Protein AF-A0A7C1P3X6-F1 (afdb_monomer)

Foldseek 3Di:
DDDPDQVPPPPDPDDPPDCAGPVRDGDPPRDDDDPPPPPPPPDPPPQQAPVRDDPVRLVVLLQVLAAAALVVQLPHNNNPVQAPPADPVRHRPSSVVSVVSHHDHDPPDQDPVSVVVVVVVVVVVVVVVVVVVVVVVVVVVVVVD

Structure (mmCIF, N/CA/C/O backbone):
data_AF-A0A7C1P3X6-F1
#
_entry.id   AF-A0A7C1P3X6-F1
#
loop_
_atom_site.group_PDB
_atom_site.id
_atom_site.type_symbol
_atom_site.label_atom_id
_atom_site.label_alt_id
_atom_site.label_comp_id
_atom_site.label_asym_id
_atom_site.label_entity_id
_atom_site.label_seq_id
_atom_site.pdbx_PDB_ins_code
_atom_site.Cartn_x
_atom_site.Cartn_y
_atom_site.Cartn_z
_atom_site.occupancy
_atom_site.B_iso_or_equiv
_atom_site.auth_seq_id
_atom_site.auth_comp_id
_atom_site.auth_asym_id
_atom_site.auth_atom_id
_atom_site.pdbx_PDB_model_num
ATOM 1 N N . MET A 1 1 ? -29.073 0.750 -42.130 1.00 37.19 1 MET A N 1
ATOM 2 C CA . MET A 1 1 ? -30.250 1.396 -41.506 1.00 37.19 1 MET A CA 1
ATOM 3 C C . MET A 1 1 ? -30.141 2.896 -41.746 1.00 37.19 1 MET A C 1
ATOM 5 O O . MET A 1 1 ? -29.052 3.412 -41.521 1.00 37.19 1 MET A O 1
ATOM 9 N N . PRO A 1 2 ? -31.173 3.582 -42.266 1.00 42.91 2 PRO A N 1
ATOM 10 C CA . PRO A 1 2 ? -31.075 5.006 -42.573 1.00 42.91 2 PRO A CA 1
ATOM 11 C C . PRO A 1 2 ? -31.061 5.834 -41.280 1.00 42.91 2 PRO A C 1
ATOM 13 O O . PRO A 1 2 ? -31.906 5.649 -40.406 1.00 42.91 2 PRO A O 1
ATOM 16 N N . THR A 1 3 ? -30.098 6.745 -41.155 1.00 45.31 3 THR A N 1
ATOM 17 C CA . THR A 1 3 ? -30.029 7.746 -40.086 1.00 45.31 3 THR A CA 1
ATOM 18 C C . THR A 1 3 ? -31.008 8.874 -40.401 1.00 45.31 3 THR A C 1
ATOM 20 O O . THR A 1 3 ? -30.718 9.778 -41.182 1.00 45.31 3 THR A O 1
ATOM 23 N N . PHE A 1 4 ? -32.203 8.814 -39.812 1.00 47.22 4 PHE A N 1
ATOM 24 C CA . PHE A 1 4 ? -33.175 9.903 -39.903 1.00 47.22 4 PHE A CA 1
ATOM 25 C C . PHE A 1 4 ? -32.651 11.121 -39.134 1.00 47.22 4 PHE A C 1
ATOM 27 O O . PHE A 1 4 ? -32.596 11.134 -37.906 1.00 47.22 4 PHE A O 1
ATOM 34 N N . ASN A 1 5 ? -32.232 12.144 -39.875 1.00 52.03 5 ASN A N 1
ATOM 35 C CA . ASN A 1 5 ? -31.733 13.392 -39.323 1.00 52.03 5 ASN A CA 1
ATOM 36 C C . ASN A 1 5 ? -32.935 14.293 -39.001 1.00 52.03 5 ASN A C 1
ATOM 38 O O . ASN A 1 5 ? -33.538 14.872 -39.906 1.00 52.03 5 ASN A O 1
ATOM 42 N N . CYS A 1 6 ? -33.320 14.378 -37.724 1.00 53.50 6 CYS A N 1
ATOM 43 C CA . CYS A 1 6 ? -34.549 15.074 -37.328 1.00 53.50 6 CYS A CA 1
ATOM 44 C C . CYS A 1 6 ? -34.591 16.555 -37.761 1.00 53.50 6 CYS A C 1
ATOM 46 O O . CYS A 1 6 ? -35.659 17.115 -38.002 1.00 53.50 6 CYS A O 1
ATOM 48 N N . ASN A 1 7 ? -33.434 17.193 -37.938 1.00 53.62 7 ASN A N 1
ATOM 49 C CA . ASN A 1 7 ? -33.363 18.617 -38.257 1.00 53.62 7 ASN A CA 1
ATOM 50 C C . ASN A 1 7 ? -33.993 19.016 -39.607 1.00 53.62 7 ASN A C 1
ATOM 52 O O . ASN A 1 7 ? -34.265 20.197 -39.806 1.00 53.62 7 ASN A O 1
ATOM 56 N N . GLN A 1 8 ? -34.252 18.085 -40.534 1.00 53.69 8 GLN A N 1
ATOM 57 C CA . GLN A 1 8 ? -34.827 18.431 -41.846 1.00 53.69 8 GLN A CA 1
ATOM 58 C C . GLN A 1 8 ? -36.365 18.441 -41.888 1.00 53.69 8 GLN A C 1
ATOM 60 O O . GLN A 1 8 ? -36.936 19.098 -42.758 1.00 53.69 8 GLN A O 1
ATOM 65 N N . SER A 1 9 ? -37.056 17.787 -40.949 1.00 50.06 9 SER A N 1
ATOM 66 C CA . SER A 1 9 ? -38.524 17.628 -40.979 1.00 50.06 9 SER A CA 1
ATOM 67 C C . SER A 1 9 ? -39.309 18.690 -40.193 1.00 50.06 9 SER A C 1
ATOM 69 O O . SER A 1 9 ? -40.536 18.655 -40.165 1.00 50.06 9 SER A O 1
ATOM 71 N N . CYS A 1 10 ? -38.637 19.659 -39.569 1.00 53.34 10 CYS A N 1
ATOM 72 C CA . CYS A 1 10 ? -39.227 20.501 -38.521 1.00 53.34 10 CYS A CA 1
ATOM 73 C C . CYS A 1 10 ? -39.509 21.942 -38.952 1.00 53.34 10 CYS A C 1
ATOM 75 O O . CYS A 1 10 ? -39.132 22.889 -38.268 1.00 53.34 10 CYS A O 1
ATOM 77 N N . ARG A 1 11 ? -40.193 22.127 -40.087 1.00 48.94 11 ARG A N 1
ATOM 78 C CA . ARG A 1 11 ? -40.562 23.467 -40.590 1.00 48.94 11 ARG A CA 1
ATOM 79 C C . ARG A 1 11 ? -41.884 24.034 -40.044 1.00 48.94 11 ARG A C 1
ATOM 81 O O . ARG A 1 11 ? -42.219 25.160 -40.385 1.00 48.94 11 ARG A O 1
ATOM 88 N N . SER A 1 12 ? -42.620 23.318 -39.189 1.00 51.28 12 SER A N 1
ATOM 89 C CA . SER A 1 12 ? -43.954 23.740 -38.703 1.00 51.28 12 SER A CA 1
ATOM 90 C C . SER A 1 12 ? -44.102 23.830 -37.174 1.00 51.28 12 SER A C 1
ATOM 92 O O . SER A 1 12 ? -45.214 23.846 -36.653 1.00 51.28 12 SER A O 1
ATOM 94 N N . GLY A 1 13 ? -42.997 23.931 -36.428 1.00 47.16 13 GLY A N 1
ATOM 95 C CA . GLY A 1 13 ? -43.030 24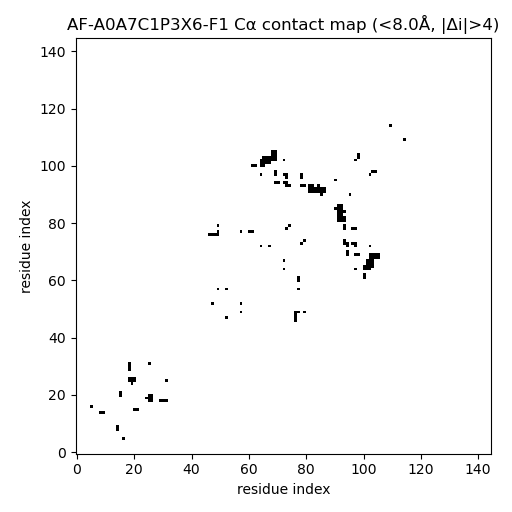.332 -35.013 1.00 47.16 13 GLY A CA 1
ATOM 96 C C . GLY A 1 13 ? -43.479 23.269 -34.004 1.00 47.16 13 GLY A C 1
ATOM 97 O O . GLY A 1 13 ? -43.568 23.579 -32.820 1.00 47.16 13 GLY A O 1
ATOM 98 N N . ARG A 1 14 ? -43.727 22.018 -34.417 1.00 50.09 14 ARG A N 1
ATOM 99 C CA . ARG A 1 14 ? -43.905 20.876 -33.498 1.00 50.09 14 ARG A CA 1
ATOM 100 C C . ARG A 1 14 ? -43.248 19.626 -34.064 1.00 50.09 14 ARG A C 1
ATOM 102 O O . ARG A 1 14 ? -43.861 18.867 -34.806 1.00 50.09 14 ARG A O 1
ATOM 109 N N . CYS A 1 15 ? -41.987 19.429 -33.709 1.00 50.06 15 CYS A N 1
ATOM 110 C CA . CYS A 1 15 ? -41.268 18.196 -33.980 1.00 50.06 15 CYS A CA 1
ATOM 111 C C . CYS A 1 15 ? -40.923 17.523 -32.666 1.00 50.06 15 CYS A C 1
ATOM 113 O O . CYS A 1 15 ? -40.088 18.007 -31.910 1.00 50.06 15 CYS A O 1
ATOM 115 N N . SER A 1 16 ? -41.537 16.377 -32.421 1.00 57.03 16 SER A N 1
ATOM 116 C CA . SER A 1 16 ? -41.162 15.511 -31.316 1.00 57.03 16 SER A CA 1
ATOM 117 C C . SER A 1 16 ? -40.111 14.517 -31.804 1.00 57.03 16 SER A C 1
ATOM 119 O O . SER A 1 16 ? -40.449 13.416 -32.247 1.00 57.03 16 SER A O 1
ATOM 121 N N . CYS A 1 17 ? -38.850 14.924 -31.800 1.00 55.59 17 CYS A N 1
ATOM 122 C CA . CYS A 1 17 ? -37.739 14.013 -32.035 1.00 55.59 17 CYS A CA 1
ATOM 123 C C . CYS A 1 17 ? -36.841 13.951 -30.820 1.00 55.59 17 CYS A C 1
ATOM 125 O O . CYS A 1 17 ? -35.773 14.542 -30.732 1.00 55.59 17 CYS A O 1
ATOM 127 N N . GLY A 1 18 ? -37.330 13.181 -29.869 1.00 58.41 18 GLY A N 1
ATOM 128 C CA . GLY A 1 18 ? -36.562 12.665 -28.764 1.00 58.41 18 GLY A CA 1
ATOM 129 C C . GLY A 1 18 ? -37.014 11.236 -28.515 1.00 58.41 18 GLY A C 1
ATOM 130 O O . GLY A 1 18 ? -38.086 10.819 -28.962 1.00 58.41 18 GLY A O 1
ATOM 131 N N . ALA A 1 19 ? -36.201 10.488 -27.777 1.00 65.12 19 ALA A N 1
ATOM 132 C CA . ALA A 1 19 ? -36.628 9.211 -27.210 1.00 65.12 19 ALA A CA 1
ATOM 133 C C . ALA A 1 19 ? -37.779 9.384 -26.194 1.00 65.12 19 ALA A C 1
ATOM 135 O O . ALA A 1 19 ? -38.441 8.410 -25.853 1.00 65.12 19 ALA A O 1
ATOM 136 N N . VAL A 1 20 ? -38.021 10.618 -25.737 1.00 65.19 20 VAL A N 1
ATOM 137 C CA . VAL A 1 20 ? -39.003 11.003 -24.721 1.00 65.19 20 VAL A CA 1
ATOM 138 C C . VAL A 1 20 ? -39.958 12.041 -25.315 1.00 65.19 20 VAL A C 1
ATOM 140 O O . VAL A 1 20 ? -39.521 12.916 -26.067 1.00 65.19 20 VAL A O 1
ATOM 143 N N . ASP A 1 21 ? -41.251 11.920 -25.027 1.00 70.06 21 ASP A N 1
ATOM 144 C CA . ASP A 1 21 ? -42.267 12.897 -25.423 1.00 70.06 21 ASP A CA 1
ATOM 145 C C . ASP A 1 21 ? -42.357 14.102 -24.460 1.00 70.06 21 ASP A C 1
ATOM 147 O O . ASP A 1 21 ? -41.731 14.131 -23.401 1.00 70.06 21 ASP A O 1
ATOM 151 N N . ASP A 1 22 ? -43.171 15.102 -24.814 1.00 63.25 22 ASP A N 1
ATOM 152 C CA . ASP A 1 22 ? -43.363 16.326 -24.013 1.00 63.25 22 ASP A CA 1
ATOM 153 C C . ASP A 1 22 ? -44.004 16.060 -22.633 1.00 63.25 22 ASP A C 1
ATOM 155 O O . ASP A 1 22 ? -44.087 16.961 -21.798 1.00 63.25 22 ASP A O 1
ATOM 159 N N . ARG A 1 23 ? -44.481 14.831 -22.384 1.00 65.00 23 ARG A N 1
ATOM 160 C CA . ARG A 1 23 ? -45.049 14.376 -21.106 1.00 65.00 23 ARG A CA 1
ATOM 161 C C . ARG A 1 23 ? -44.042 13.576 -20.274 1.00 65.00 23 ARG A C 1
ATOM 163 O O . ARG A 1 23 ? -44.398 13.107 -19.196 1.00 65.00 23 ARG A O 1
ATOM 170 N N . GLY A 1 24 ? -42.802 13.430 -20.746 1.00 61.75 24 GLY A N 1
ATOM 171 C CA . GLY A 1 24 ? -41.747 12.696 -20.051 1.00 61.75 24 GLY A CA 1
ATOM 172 C C . GLY A 1 24 ? -41.807 11.177 -20.240 1.00 61.75 24 GLY A C 1
ATOM 173 O O . GLY A 1 24 ? -41.113 10.456 -19.524 1.00 61.75 24 GLY A O 1
ATOM 174 N N . VAL A 1 25 ? -42.611 10.673 -21.181 1.00 69.19 25 VAL A N 1
ATOM 175 C CA . VAL A 1 25 ? -42.778 9.239 -21.440 1.00 69.19 25 VAL A CA 1
ATOM 176 C C . VAL A 1 25 ? -41.880 8.797 -22.593 1.00 69.19 25 VAL A C 1
ATOM 178 O O . VAL A 1 25 ? -41.802 9.437 -23.644 1.00 69.19 25 VAL A O 1
ATOM 181 N N . VAL A 1 26 ? -41.189 7.676 -22.391 1.00 70.75 26 VAL A N 1
ATOM 182 C CA . VAL A 1 26 ? -40.349 7.044 -23.413 1.00 70.75 26 VAL A CA 1
ATOM 183 C C . VAL A 1 26 ? -41.232 6.489 -24.517 1.00 70.75 26 VAL A C 1
ATOM 185 O O . VAL A 1 26 ? -42.178 5.750 -24.252 1.00 70.75 26 VAL A O 1
ATOM 188 N N . ARG A 1 27 ? -40.919 6.835 -25.761 1.00 67.12 27 ARG A N 1
ATOM 189 C CA . ARG A 1 27 ? -41.690 6.369 -26.913 1.00 67.12 27 ARG A CA 1
ATOM 190 C C . ARG A 1 27 ? -41.445 4.895 -27.185 1.00 67.12 27 ARG A C 1
ATOM 192 O O . ARG A 1 27 ? -40.324 4.409 -27.052 1.00 67.12 27 ARG A O 1
ATOM 199 N N . ASP A 1 28 ? -42.498 4.213 -27.616 1.00 59.03 28 ASP A N 1
ATOM 200 C CA . ASP A 1 28 ? -42.460 2.781 -27.883 1.00 59.03 28 ASP A CA 1
ATOM 201 C C . ASP A 1 28 ? -41.404 2.456 -28.957 1.00 59.03 28 ASP A C 1
ATOM 203 O O . ASP A 1 28 ? -41.374 3.066 -30.029 1.00 59.03 28 ASP A O 1
ATOM 207 N N . GLY A 1 29 ? -40.478 1.550 -28.633 1.00 64.06 29 GLY A N 1
ATOM 208 C CA . GLY A 1 29 ? -39.322 1.210 -29.475 1.00 64.06 29 GLY A CA 1
ATOM 209 C C . GLY A 1 29 ? -38.098 2.138 -29.368 1.00 64.06 29 GLY A C 1
ATOM 210 O O . GLY A 1 29 ? -37.094 1.880 -30.035 1.00 64.06 29 GLY A O 1
ATOM 211 N N . ALA A 1 30 ? -38.125 3.187 -28.536 1.00 64.06 30 ALA A N 1
ATOM 212 C CA . ALA A 1 30 ? -36.963 4.043 -28.286 1.00 64.06 30 ALA A CA 1
ATOM 213 C C . ALA A 1 30 ? -36.103 3.513 -27.122 1.00 64.06 30 ALA A C 1
ATOM 215 O O . ALA A 1 30 ? -36.602 3.204 -26.043 1.00 64.06 30 ALA A O 1
ATOM 216 N N . ALA A 1 31 ? -34.784 3.446 -27.321 1.00 59.12 31 ALA A N 1
ATOM 217 C CA . ALA A 1 31 ? -33.839 3.040 -26.282 1.00 59.12 31 ALA A CA 1
ATOM 218 C C . ALA A 1 31 ? -33.239 4.268 -25.581 1.00 59.12 31 ALA A C 1
ATOM 220 O O . ALA A 1 31 ? -32.531 5.062 -26.203 1.00 59.12 31 ALA A O 1
ATOM 221 N N . LEU A 1 32 ? -33.475 4.401 -24.274 1.00 61.91 32 LEU A N 1
ATOM 222 C CA . LEU A 1 32 ? -32.762 5.354 -23.422 1.00 61.91 32 LEU A CA 1
ATOM 223 C C . LEU A 1 32 ? -31.539 4.693 -22.804 1.00 61.91 32 LEU A C 1
ATOM 225 O O . LEU A 1 32 ? -31.637 3.698 -22.090 1.00 61.91 32 LEU A O 1
ATOM 229 N N . ARG A 1 33 ? -30.373 5.290 -23.041 1.00 59.41 33 ARG A N 1
ATOM 230 C CA . ARG A 1 33 ? -29.156 4.975 -22.295 1.00 59.41 33 ARG A CA 1
ATOM 231 C C . ARG A 1 33 ? -29.050 5.944 -21.128 1.00 59.41 33 ARG A C 1
ATOM 233 O O . ARG A 1 33 ? -28.476 7.020 -21.265 1.00 59.41 33 ARG A O 1
ATOM 240 N N . VAL A 1 34 ? -29.624 5.568 -19.990 1.00 61.91 34 VAL A N 1
ATOM 241 C CA . VAL A 1 34 ? -29.370 6.266 -18.728 1.00 61.91 34 VAL A CA 1
ATOM 242 C C . VAL A 1 34 ? -28.039 5.743 -18.203 1.00 61.91 34 VAL A C 1
ATOM 244 O O . VAL A 1 34 ? -27.940 4.593 -17.780 1.00 61.91 34 VAL A O 1
ATOM 247 N N . GLY A 1 35 ? -26.996 6.567 -18.286 1.00 51.28 35 GLY A N 1
ATOM 248 C CA . GLY A 1 35 ? -25.736 6.288 -17.611 1.00 51.28 35 GLY A CA 1
ATOM 249 C C . GLY A 1 35 ? -25.974 6.354 -16.110 1.00 51.28 35 GLY A C 1
ATOM 250 O O . GLY A 1 35 ? -25.930 7.435 -15.531 1.00 51.28 35 GLY A O 1
ATOM 251 N N . VAL A 1 36 ? -26.268 5.213 -15.489 1.00 55.69 36 VAL A N 1
ATOM 252 C CA . VAL A 1 36 ? -26.238 5.086 -14.033 1.00 55.69 36 VAL A CA 1
ATOM 253 C C . VAL A 1 36 ? -24.778 5.257 -13.635 1.00 55.69 36 VAL A C 1
ATOM 255 O O . VAL A 1 36 ? -23.981 4.324 -13.713 1.00 55.69 36 VAL A O 1
ATOM 258 N N . MET A 1 37 ? -24.397 6.482 -13.274 1.00 50.72 37 MET A N 1
ATOM 259 C CA . MET A 1 37 ? -23.209 6.678 -12.461 1.00 50.72 37 MET A CA 1
ATOM 260 C C . MET A 1 37 ? -23.537 6.040 -11.118 1.00 50.72 37 MET A C 1
ATOM 262 O O . MET A 1 37 ? -24.181 6.653 -10.268 1.00 50.72 37 MET A O 1
ATOM 266 N N . PHE A 1 38 ? -23.145 4.779 -10.950 1.00 50.75 38 PHE A N 1
ATOM 267 C CA . PHE A 1 38 ? -22.947 4.228 -9.624 1.00 50.75 38 PHE A CA 1
ATOM 268 C C . PHE A 1 38 ? -21.834 5.069 -9.001 1.00 50.75 38 PHE A C 1
ATOM 270 O O . PHE A 1 38 ? -20.650 4.826 -9.213 1.00 50.75 38 PHE A O 1
ATOM 277 N N . MET A 1 39 ? -22.221 6.141 -8.312 1.00 50.41 39 MET A N 1
ATOM 278 C CA . MET A 1 39 ? -21.386 6.726 -7.281 1.00 50.41 39 MET A CA 1
ATOM 279 C C . MET A 1 39 ? -21.197 5.604 -6.274 1.00 50.41 39 MET A C 1
ATOM 281 O O . MET A 1 39 ? -22.110 5.325 -5.499 1.00 50.41 39 MET A O 1
ATOM 285 N N . ASP A 1 40 ? -20.052 4.926 -6.348 1.00 42.34 40 ASP A N 1
ATOM 286 C CA . ASP A 1 40 ? -19.541 4.076 -5.283 1.00 42.34 40 ASP A CA 1
ATOM 287 C C . ASP A 1 40 ? -19.553 4.932 -4.015 1.00 42.34 40 ASP A C 1
ATOM 289 O O . ASP A 1 40 ? -18.620 5.675 -3.715 1.00 42.34 40 ASP A O 1
ATOM 293 N N . HIS A 1 41 ? -20.650 4.872 -3.262 1.00 42.41 41 HIS A N 1
ATOM 294 C CA . HIS A 1 41 ? -20.681 5.250 -1.861 1.00 42.41 41 HIS A CA 1
ATOM 295 C C . HIS A 1 41 ? -19.908 4.156 -1.121 1.00 42.41 41 HIS A C 1
ATOM 297 O O . HIS A 1 41 ? -20.455 3.414 -0.308 1.00 42.41 41 HIS A O 1
ATOM 303 N N . ALA A 1 42 ? -18.622 4.014 -1.452 1.00 45.91 42 ALA A N 1
ATOM 304 C CA . ALA A 1 42 ? -17.666 3.357 -0.598 1.00 45.91 42 ALA A CA 1
ATOM 305 C C . ALA A 1 42 ? -17.696 4.171 0.687 1.00 45.91 42 ALA A C 1
ATOM 307 O O . ALA A 1 42 ? -17.188 5.288 0.719 1.00 45.91 42 ALA A O 1
ATOM 308 N N . ASN A 1 43 ? -18.420 3.638 1.673 1.00 44.09 43 ASN A N 1
ATOM 309 C CA . ASN A 1 43 ? -18.526 4.111 3.040 1.00 44.09 43 ASN A CA 1
ATOM 310 C C . ASN A 1 43 ? -17.408 5.105 3.370 1.00 44.09 43 ASN A C 1
ATOM 312 O O . ASN A 1 43 ? -16.293 4.698 3.702 1.00 44.09 43 ASN A O 1
ATOM 316 N N . HIS A 1 44 ? -17.716 6.403 3.348 1.00 48.47 44 HIS A N 1
ATOM 317 C CA . HIS A 1 44 ? -16.990 7.368 4.162 1.00 48.47 44 HIS A CA 1
ATOM 318 C C . HIS A 1 44 ? -17.350 7.075 5.626 1.00 48.47 44 HIS A C 1
ATOM 320 O O . HIS A 1 44 ? -17.930 7.900 6.321 1.00 48.47 44 HIS A O 1
ATOM 326 N N . ALA A 1 45 ? -17.053 5.855 6.088 1.00 55.59 45 ALA A N 1
ATOM 327 C CA . ALA A 1 45 ? -16.809 5.610 7.487 1.00 55.59 45 ALA A CA 1
ATOM 328 C C . ALA A 1 45 ? -15.651 6.547 7.805 1.00 55.59 45 ALA A C 1
ATOM 330 O O . ALA A 1 45 ? -14.534 6.356 7.317 1.00 55.59 45 ALA A O 1
ATOM 331 N N . GLU A 1 46 ? -15.987 7.641 8.477 1.00 59.41 46 GLU A N 1
ATOM 332 C CA . GLU A 1 46 ? -15.061 8.660 8.925 1.00 59.41 46 GLU A CA 1
ATOM 333 C C . GLU A 1 46 ? -13.843 7.938 9.501 1.00 59.41 46 GLU A C 1
ATOM 335 O O . GLU A 1 46 ? -13.958 7.158 10.450 1.00 59.41 46 GLU A O 1
ATOM 340 N N . ARG A 1 47 ? -12.698 8.060 8.816 1.00 68.31 47 ARG A N 1
ATOM 341 C CA . ARG A 1 47 ? -11.486 7.330 9.183 1.00 68.31 47 ARG A CA 1
ATOM 342 C C . ARG A 1 47 ? -11.082 7.806 10.566 1.00 68.31 47 ARG A C 1
ATOM 344 O O . ARG A 1 47 ? -10.484 8.869 10.707 1.00 68.31 47 ARG A O 1
ATOM 351 N N . LYS A 1 48 ? -11.432 7.018 11.579 1.00 78.00 48 LYS A N 1
ATOM 352 C CA . LYS A 1 48 ? -11.093 7.309 12.964 1.00 78.00 48 LYS A CA 1
ATOM 353 C C . LYS A 1 48 ? -9.563 7.354 13.063 1.00 78.00 48 LYS A C 1
ATOM 355 O O . LYS A 1 48 ? -8.918 6.376 12.684 1.00 78.00 48 LYS A O 1
ATOM 360 N N . PRO A 1 49 ? -8.961 8.472 13.497 1.00 80.12 49 PRO A N 1
ATOM 361 C CA . PRO A 1 49 ? -7.513 8.559 13.614 1.00 80.12 49 PRO A CA 1
ATOM 362 C C . PRO A 1 49 ? -7.029 7.627 14.729 1.00 80.12 49 PRO A C 1
ATOM 364 O O . PRO A 1 49 ? -7.735 7.416 15.717 1.00 80.12 49 PRO A O 1
ATOM 367 N N . LEU A 1 50 ? -5.808 7.100 14.596 1.00 82.25 50 LEU A N 1
ATOM 368 C CA . LEU A 1 50 ? -5.228 6.151 15.557 1.00 82.25 50 LEU A CA 1
ATOM 369 C C . LEU A 1 50 ? -5.268 6.672 17.004 1.00 82.25 50 LEU A C 1
ATOM 371 O O . LEU A 1 50 ? -5.590 5.920 17.914 1.00 82.25 50 LEU A O 1
ATOM 375 N N . ALA A 1 51 ? -5.024 7.970 17.206 1.00 82.19 51 ALA A N 1
ATOM 376 C CA . ALA A 1 51 ? -5.049 8.613 18.523 1.00 82.19 51 ALA A CA 1
ATOM 377 C C . ALA A 1 51 ? -6.431 8.607 19.207 1.00 82.19 51 ALA A C 1
ATOM 379 O O . ALA 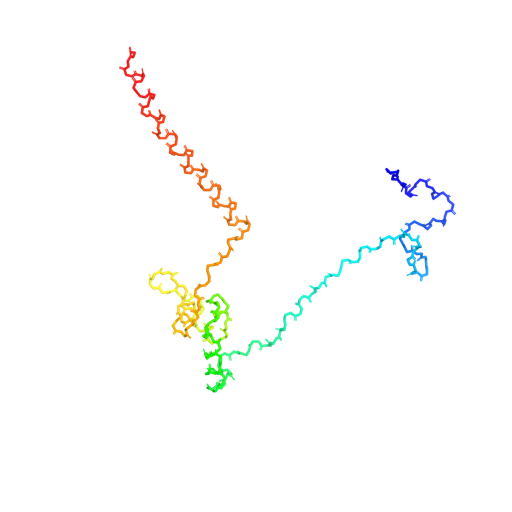A 1 5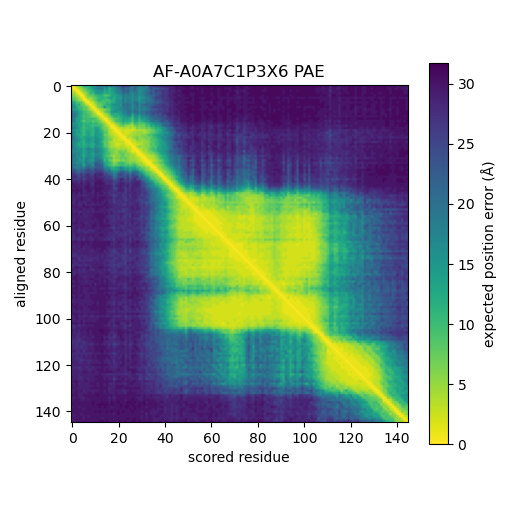1 ? -6.520 8.841 20.408 1.00 82.19 51 ALA A O 1
ATOM 380 N N . MET A 1 52 ? -7.507 8.370 18.454 1.00 84.44 52 MET A N 1
ATOM 381 C CA . MET A 1 52 ? -8.869 8.279 18.982 1.00 84.44 52 MET A CA 1
ATOM 382 C C . MET A 1 52 ? -9.340 6.833 19.166 1.00 84.44 52 MET A C 1
ATOM 384 O O . MET A 1 52 ? -10.433 6.623 19.696 1.00 84.44 52 MET A O 1
ATOM 388 N N . MET A 1 53 ? -8.569 5.840 18.709 1.00 85.81 53 MET A N 1
ATOM 389 C CA . MET A 1 53 ? -8.919 4.429 18.862 1.00 85.81 53 MET A CA 1
ATOM 390 C C . MET A 1 53 ? -8.574 3.910 20.254 1.00 85.81 53 MET A C 1
ATOM 392 O O . MET A 1 53 ? -7.572 4.303 20.848 1.00 85.81 53 MET A O 1
ATOM 396 N N . THR A 1 54 ? -9.388 2.990 20.762 1.00 90.81 54 THR A N 1
ATOM 397 C CA . THR A 1 54 ? -9.063 2.251 21.985 1.00 90.81 54 THR A CA 1
ATOM 398 C C . THR A 1 54 ? -8.105 1.098 21.682 1.00 90.81 54 THR A C 1
ATOM 400 O O . THR A 1 54 ? -8.046 0.587 20.561 1.00 90.81 54 THR A O 1
ATOM 403 N N . ASP A 1 55 ? -7.397 0.610 22.700 1.00 89.62 55 ASP A N 1
ATOM 404 C CA . ASP A 1 55 ? -6.486 -0.533 22.548 1.00 89.62 55 ASP A CA 1
ATOM 405 C C . ASP A 1 55 ? -7.188 -1.793 22.013 1.00 89.62 55 ASP A C 1
ATOM 407 O O . ASP A 1 55 ? -6.598 -2.576 21.263 1.00 89.62 55 ASP A O 1
ATOM 411 N N . SER A 1 56 ? -8.464 -1.991 22.362 1.00 90.38 56 SER A N 1
ATOM 412 C CA . SER A 1 56 ? -9.266 -3.113 21.867 1.00 90.38 56 SER A CA 1
ATOM 413 C C . SER A 1 56 ? -9.593 -2.983 20.379 1.00 90.38 56 SER A C 1
ATOM 415 O O . SER A 1 56 ? -9.508 -3.972 19.647 1.00 90.38 56 SER A O 1
ATOM 417 N N . GLU A 1 57 ? -9.915 -1.777 19.909 1.00 87.88 57 GLU A N 1
ATOM 418 C CA . GLU A 1 57 ? -10.138 -1.493 18.488 1.00 87.88 57 GLU A CA 1
ATOM 419 C C . GLU A 1 57 ? -8.849 -1.710 17.686 1.00 87.88 57 GLU A C 1
ATOM 421 O O . GLU A 1 57 ? -8.865 -2.407 16.670 1.00 87.88 57 GLU A O 1
ATOM 426 N N . ILE A 1 58 ? -7.716 -1.201 18.184 1.00 89.12 58 ILE A N 1
ATOM 427 C CA . ILE A 1 58 ? -6.397 -1.379 17.557 1.00 89.12 58 ILE A CA 1
ATOM 428 C C . ILE A 1 58 ? -6.066 -2.865 17.416 1.00 89.12 58 ILE A C 1
ATOM 430 O O . ILE A 1 58 ? -5.632 -3.307 16.349 1.00 89.12 58 ILE A O 1
ATOM 434 N N . ARG A 1 59 ? -6.288 -3.648 18.476 1.00 90.12 59 ARG A N 1
ATOM 435 C CA . ARG A 1 59 ? -6.021 -5.089 18.465 1.00 90.12 59 ARG A CA 1
ATOM 436 C C . ARG A 1 59 ? -6.912 -5.820 17.467 1.00 90.12 59 ARG A C 1
ATOM 438 O O . ARG A 1 59 ? -6.403 -6.599 16.672 1.00 90.12 59 ARG A O 1
ATOM 445 N N . THR A 1 60 ? -8.201 -5.490 17.440 1.00 90.44 60 THR A N 1
ATOM 446 C CA . THR A 1 60 ? -9.165 -6.077 16.497 1.00 90.44 60 THR A CA 1
ATOM 447 C C . THR A 1 60 ? -8.783 -5.778 15.046 1.00 90.44 60 THR A C 1
ATOM 449 O O . THR A 1 60 ? -8.823 -6.666 14.191 1.00 90.44 60 THR A O 1
ATOM 452 N N . MET A 1 61 ? -8.363 -4.544 14.748 1.00 88.44 61 MET A N 1
ATOM 453 C CA . MET A 1 61 ? -7.898 -4.202 13.403 1.00 88.44 61 MET A CA 1
ATOM 454 C C . MET A 1 61 ? -6.604 -4.929 13.046 1.00 88.44 61 MET A C 1
ATOM 456 O O . MET A 1 61 ? -6.494 -5.425 11.930 1.00 88.44 61 MET A O 1
ATOM 460 N N . ARG A 1 62 ? -5.652 -5.043 13.980 1.00 90.44 62 ARG A N 1
ATOM 461 C CA . ARG A 1 62 ? -4.413 -5.801 13.754 1.00 90.44 62 ARG A CA 1
ATOM 462 C C . ARG A 1 62 ? -4.699 -7.279 13.490 1.00 90.44 62 ARG A C 1
ATOM 464 O O . ARG A 1 62 ? -4.131 -7.844 12.565 1.00 90.44 62 ARG A O 1
ATOM 471 N N . ASP A 1 63 ? -5.627 -7.885 14.221 1.00 90.62 63 ASP A N 1
ATOM 472 C CA . ASP A 1 63 ? -6.036 -9.272 13.973 1.00 90.62 63 ASP A CA 1
ATOM 473 C C . ASP A 1 63 ? -6.694 -9.423 12.587 1.00 90.62 63 ASP A C 1
ATOM 475 O O . ASP A 1 63 ? -6.496 -10.430 11.907 1.00 90.62 63 ASP A O 1
ATOM 479 N N . SER A 1 64 ? -7.399 -8.384 12.125 1.00 89.00 64 SER A N 1
ATOM 480 C CA . SER A 1 64 ? -8.015 -8.326 10.791 1.00 89.00 64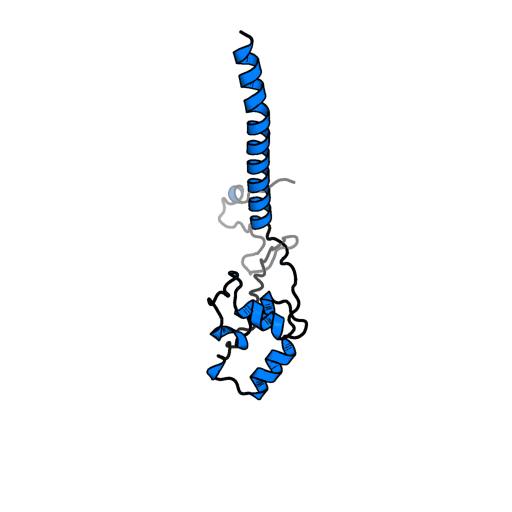 SER A CA 1
ATOM 481 C C . SER A 1 64 ? -7.006 -8.148 9.646 1.00 89.00 64 SER A C 1
ATOM 483 O O . SER A 1 64 ? -7.349 -8.408 8.493 1.00 89.00 64 SER A O 1
ATOM 485 N N . VAL A 1 65 ? -5.770 -7.712 9.926 1.00 91.19 65 VAL A N 1
ATOM 486 C CA . VAL A 1 65 ? -4.698 -7.586 8.915 1.00 91.19 65 VAL A CA 1
ATOM 487 C C . VAL A 1 65 ? -4.231 -8.955 8.426 1.00 91.19 65 VAL A C 1
ATOM 489 O O . VAL A 1 65 ? -3.787 -9.090 7.282 1.00 91.19 65 VAL A O 1
ATOM 492 N N . ARG A 1 66 ? -4.361 -9.989 9.260 1.00 90.69 66 ARG A N 1
ATOM 493 C CA . ARG A 1 66 ? -3.880 -11.331 8.946 1.00 90.69 66 ARG A CA 1
ATOM 494 C C . ARG A 1 66 ? -4.608 -11.900 7.725 1.00 90.69 66 ARG A C 1
ATOM 496 O O . ARG A 1 66 ? -5.814 -12.123 7.758 1.00 90.69 66 ARG A O 1
ATOM 503 N N . GLY A 1 67 ? -3.869 -12.157 6.646 1.00 84.38 67 GLY A N 1
ATOM 504 C CA . GLY A 1 67 ? -4.435 -12.644 5.380 1.00 84.38 67 GLY A CA 1
ATOM 505 C C . GLY A 1 67 ? -4.987 -11.554 4.452 1.00 84.38 67 GLY A C 1
ATOM 506 O O . GLY A 1 67 ? -5.509 -11.873 3.385 1.00 84.38 67 GLY A O 1
ATOM 507 N N . MET A 1 68 ? -4.868 -10.274 4.817 1.00 90.00 68 MET A N 1
ATOM 508 C CA . MET A 1 68 ? -5.234 -9.157 3.947 1.00 90.00 68 MET A CA 1
ATOM 509 C C . MET A 1 68 ? -4.100 -8.843 2.951 1.00 90.00 68 MET A C 1
ATOM 511 O O . MET A 1 68 ? -2.928 -8.926 3.316 1.00 90.00 68 MET A O 1
ATOM 515 N N . PRO A 1 69 ? -4.407 -8.417 1.711 1.00 90.31 69 PRO A N 1
ATOM 516 C CA . PRO A 1 69 ? -3.422 -7.841 0.795 1.00 90.31 69 PRO A CA 1
ATOM 517 C C . PRO A 1 69 ? -2.628 -6.695 1.433 1.00 90.31 69 PRO A C 1
ATOM 519 O O . PRO A 1 69 ? -3.237 -5.763 1.960 1.00 90.31 69 PRO A O 1
ATOM 522 N N . VAL A 1 70 ? -1.295 -6.711 1.325 1.00 90.19 70 VAL A N 1
ATOM 523 C CA . VAL A 1 70 ? -0.402 -5.690 1.924 1.00 90.19 70 VAL A CA 1
ATOM 524 C C . VAL A 1 70 ? -0.819 -4.265 1.577 1.00 90.19 70 VAL A C 1
ATOM 526 O O . VAL A 1 70 ? -0.879 -3.422 2.462 1.00 90.19 70 VAL A O 1
ATOM 529 N N . LEU A 1 71 ? -1.181 -3.996 0.322 1.00 86.94 71 LEU A N 1
ATOM 530 C CA . LEU A 1 71 ? -1.608 -2.657 -0.097 1.00 86.94 71 LEU A CA 1
ATOM 531 C C . LEU A 1 71 ? -2.913 -2.206 0.571 1.00 86.94 71 LEU A C 1
ATOM 533 O O . LEU A 1 71 ? -3.077 -1.027 0.874 1.00 86.94 71 LEU A O 1
ATOM 537 N N . LYS A 1 72 ? -3.836 -3.138 0.835 1.00 87.56 72 LYS A N 1
ATOM 538 C CA . LYS A 1 72 ? -5.080 -2.839 1.557 1.00 87.56 72 LYS A CA 1
ATOM 539 C C . LYS A 1 72 ? -4.821 -2.677 3.052 1.00 87.56 72 LYS A C 1
ATOM 541 O O . LYS A 1 72 ? -5.348 -1.750 3.657 1.00 87.56 72 LYS A O 1
ATOM 546 N N . ALA A 1 73 ? -3.980 -3.533 3.624 1.00 89.81 73 ALA A N 1
ATOM 547 C CA . ALA A 1 73 ? -3.611 -3.472 5.032 1.00 89.81 73 ALA A CA 1
ATOM 548 C C . ALA A 1 73 ? -2.839 -2.186 5.367 1.00 89.81 73 ALA A C 1
ATOM 550 O O . ALA A 1 73 ? -3.173 -1.511 6.333 1.00 89.81 73 ALA A O 1
ATOM 551 N N . ALA A 1 74 ? -1.886 -1.783 4.524 1.00 88.44 74 ALA A N 1
ATOM 552 C CA . ALA A 1 74 ? -1.133 -0.534 4.656 1.00 88.44 74 ALA A CA 1
ATOM 553 C C . ALA A 1 74 ? -2.019 0.723 4.591 1.00 88.44 74 ALA A C 1
ATOM 555 O O . ALA A 1 74 ? -1.654 1.784 5.095 1.00 88.44 74 ALA A O 1
ATOM 556 N N . ALA A 1 75 ? -3.210 0.619 3.994 1.00 87.62 75 ALA A N 1
ATOM 557 C CA . ALA A 1 75 ? -4.166 1.714 3.944 1.00 87.62 75 ALA A CA 1
ATOM 558 C C . ALA A 1 75 ? -4.916 1.927 5.272 1.00 87.62 75 ALA A C 1
ATOM 560 O O . ALA A 1 75 ? -5.610 2.943 5.390 1.00 87.62 75 ALA A O 1
ATOM 561 N N . LEU A 1 76 ? -4.811 1.002 6.236 1.00 89.25 76 LEU A N 1
ATOM 562 C CA . LEU A 1 76 ? -5.519 1.071 7.513 1.00 89.25 76 LEU A CA 1
ATOM 563 C C . LEU A 1 76 ? -4.977 2.191 8.419 1.00 89.25 76 LEU A C 1
ATOM 565 O O . LEU A 1 76 ? -3.767 2.424 8.446 1.00 89.25 76 LEU A O 1
ATOM 569 N N . PRO A 1 77 ? -5.836 2.817 9.251 1.00 88.62 77 PRO A N 1
ATOM 570 C CA . PRO A 1 77 ? -5.423 3.920 10.122 1.00 88.62 77 PRO A CA 1
ATOM 571 C C . PRO A 1 77 ? -4.342 3.556 11.153 1.00 88.62 77 PRO A C 1
ATOM 573 O O . PRO A 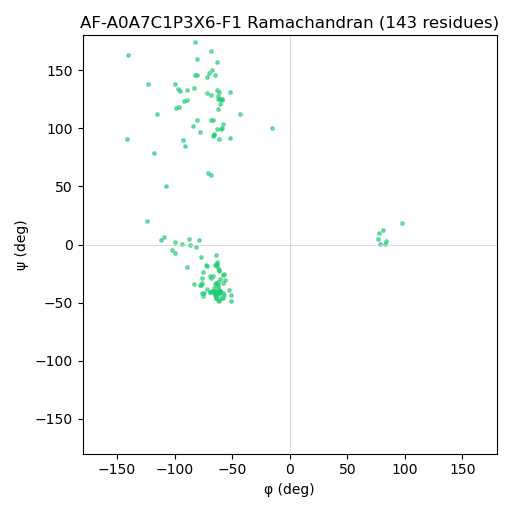1 77 ? -3.601 4.422 11.606 1.00 88.62 77 PRO A O 1
ATOM 576 N N . ILE A 1 78 ? -4.208 2.271 11.510 1.00 89.81 78 ILE A N 1
ATOM 577 C CA . ILE A 1 78 ? -3.160 1.778 12.429 1.00 89.81 78 ILE A CA 1
ATOM 578 C C . ILE A 1 78 ? -1.736 1.990 11.925 1.00 89.81 78 ILE A C 1
ATOM 580 O O . ILE A 1 78 ? -0.806 1.983 12.734 1.00 89.81 78 ILE A O 1
ATOM 584 N N . TYR A 1 79 ? -1.557 2.195 10.622 1.00 90.81 79 TYR A N 1
ATOM 585 C CA . TYR A 1 79 ? -0.250 2.451 10.028 1.00 90.81 79 TYR A CA 1
ATOM 586 C C . TYR A 1 79 ? -0.081 3.889 9.539 1.00 90.81 79 TYR A C 1
ATOM 588 O O . TYR A 1 79 ? 0.954 4.205 8.961 1.00 90.81 79 TYR A O 1
ATOM 596 N N . ASP A 1 80 ? -1.037 4.787 9.807 1.00 88.19 80 ASP A N 1
ATOM 597 C CA . ASP A 1 80 ? -0.945 6.182 9.357 1.00 88.19 80 ASP A CA 1
ATOM 598 C C . ASP A 1 80 ? 0.286 6.900 9.936 1.00 88.19 80 ASP A C 1
ATOM 600 O O . ASP A 1 80 ? 0.880 7.730 9.256 1.00 88.19 80 ASP A O 1
ATOM 604 N N . GLN A 1 81 ? 0.741 6.516 11.135 1.00 87.94 81 GLN A N 1
ATOM 605 C CA . GLN A 1 81 ? 1.975 7.035 11.745 1.00 87.94 81 GLN A CA 1
ATOM 606 C C . GLN A 1 81 ? 3.260 6.679 10.979 1.00 87.94 81 GLN A C 1
ATOM 608 O O . GLN A 1 81 ? 4.298 7.291 11.211 1.00 87.94 81 GLN A O 1
ATOM 613 N N . PHE A 1 82 ? 3.206 5.681 10.094 1.00 87.50 82 PHE A N 1
ATOM 614 C CA . PHE A 1 82 ? 4.345 5.228 9.298 1.00 87.50 82 PHE A CA 1
ATOM 615 C C . PHE A 1 82 ? 4.302 5.737 7.854 1.00 87.50 82 PHE A C 1
ATOM 617 O O . PHE A 1 82 ? 5.259 5.518 7.115 1.00 87.50 82 PHE A O 1
ATOM 624 N N . ARG A 1 83 ? 3.227 6.426 7.441 1.00 86.25 83 ARG A N 1
ATOM 625 C CA . ARG A 1 83 ? 3.090 6.903 6.061 1.00 86.25 83 ARG A CA 1
ATOM 626 C C . ARG A 1 83 ? 4.169 7.908 5.702 1.00 86.25 83 ARG A C 1
ATOM 628 O O . ARG A 1 83 ? 4.386 8.888 6.410 1.00 86.25 83 ARG A O 1
ATOM 635 N N . GLY A 1 84 ? 4.778 7.692 4.541 1.00 83.81 84 GLY A N 1
ATOM 636 C CA . GLY A 1 84 ? 5.841 8.553 4.025 1.00 83.81 84 GLY A CA 1
ATOM 637 C C . GLY A 1 84 ? 7.199 8.308 4.681 1.00 83.81 84 GLY A C 1
ATOM 638 O O . GLY A 1 84 ? 8.170 8.956 4.298 1.00 83.81 84 GLY A O 1
ATOM 639 N N . ILE A 1 85 ? 7.287 7.366 5.626 1.00 89.19 85 ILE A N 1
ATOM 640 C CA . ILE A 1 85 ? 8.560 6.890 6.155 1.00 89.19 85 ILE A CA 1
ATOM 641 C C . ILE A 1 85 ? 9.011 5.728 5.277 1.00 89.19 85 ILE A C 1
ATOM 643 O O . ILE A 1 85 ? 8.287 4.749 5.088 1.00 89.19 85 ILE A O 1
ATOM 647 N N . LEU A 1 86 ? 10.215 5.850 4.737 1.00 89.69 86 LEU A N 1
ATOM 648 C CA . LEU A 1 86 ? 10.870 4.789 3.990 1.00 89.69 86 LEU A CA 1
ATOM 649 C C . LEU A 1 86 ? 11.864 4.087 4.912 1.00 89.69 86 LEU A C 1
ATOM 651 O O . LEU A 1 86 ? 12.557 4.739 5.692 1.00 89.69 86 LEU A O 1
ATOM 655 N N . ASP A 1 87 ? 11.904 2.765 4.818 1.00 85.25 87 ASP A N 1
ATOM 656 C CA . ASP A 1 87 ? 12.974 1.947 5.377 1.00 85.25 87 ASP A CA 1
ATOM 657 C C . ASP A 1 87 ? 14.288 2.183 4.607 1.00 85.25 87 ASP A C 1
ATOM 659 O O . ASP A 1 87 ? 14.277 2.718 3.492 1.00 85.25 87 ASP A O 1
ATOM 663 N N . ASP A 1 88 ? 15.412 1.725 5.155 1.00 85.12 88 ASP A N 1
ATOM 664 C CA . ASP A 1 88 ? 16.749 1.873 4.557 1.00 85.12 88 ASP A CA 1
ATOM 665 C C . ASP A 1 88 ? 16.836 1.276 3.136 1.00 85.12 88 ASP A C 1
ATOM 667 O O . ASP A 1 88 ? 17.630 1.714 2.303 1.00 85.12 88 ASP A O 1
ATOM 671 N N . ASN A 1 89 ? 15.969 0.307 2.832 1.00 83.06 89 ASN A N 1
ATOM 672 C CA . ASN A 1 89 ? 15.853 -0.336 1.521 1.00 83.06 89 ASN A CA 1
ATOM 673 C C . ASN A 1 89 ? 14.903 0.392 0.547 1.00 83.06 89 ASN A C 1
ATOM 675 O O . ASN A 1 89 ? 14.626 -0.113 -0.541 1.00 83.06 89 ASN A O 1
ATOM 679 N N . GLY A 1 90 ? 14.365 1.555 0.929 1.00 83.06 90 GLY A N 1
ATOM 680 C CA . GLY A 1 90 ? 13.398 2.321 0.137 1.00 83.06 90 GLY A CA 1
ATOM 681 C C . GLY A 1 90 ? 11.967 1.773 0.182 1.00 83.06 90 GLY A C 1
ATOM 682 O O . GLY A 1 90 ? 11.113 2.218 -0.585 1.00 83.06 90 GLY A O 1
ATOM 683 N N . THR A 1 91 ? 11.685 0.811 1.062 1.00 84.25 91 THR A N 1
ATOM 684 C CA . THR A 1 91 ? 10.350 0.220 1.226 1.00 84.25 91 THR A CA 1
ATOM 685 C C . THR A 1 91 ? 9.480 1.091 2.136 1.00 84.25 91 THR A C 1
ATOM 687 O O . THR A 1 91 ? 9.950 1.479 3.205 1.00 84.25 91 THR A O 1
ATOM 690 N N . PRO A 1 92 ? 8.208 1.369 1.797 1.00 90.44 92 PRO A N 1
ATOM 691 C CA . PRO A 1 92 ? 7.319 2.105 2.692 1.00 90.44 92 PRO A CA 1
ATOM 692 C C . PRO A 1 92 ? 7.073 1.352 4.005 1.00 90.44 92 PRO A C 1
ATOM 694 O O . PRO A 1 92 ? 6.679 0.177 4.007 1.00 90.44 92 PRO A O 1
ATOM 697 N N . MET A 1 93 ? 7.289 2.032 5.130 1.00 90.25 93 MET A N 1
ATOM 698 C CA . MET A 1 93 ? 7.210 1.442 6.469 1.00 90.25 93 MET A CA 1
ATOM 699 C C . MET A 1 93 ? 5.814 0.908 6.798 1.00 90.25 93 MET A C 1
ATOM 701 O O . MET A 1 93 ? 5.693 -0.106 7.490 1.00 90.25 93 MET A O 1
ATOM 705 N N . GLU A 1 94 ? 4.754 1.533 6.285 1.00 90.38 94 GLU A N 1
ATOM 706 C CA . GLU A 1 94 ? 3.377 1.071 6.468 1.00 90.38 94 GLU A CA 1
ATOM 707 C C . GLU A 1 94 ? 3.135 -0.314 5.850 1.00 90.38 94 GLU A C 1
ATOM 709 O O . GLU A 1 94 ? 2.440 -1.147 6.434 1.00 90.38 94 GLU A O 1
ATOM 714 N N . GLN A 1 95 ? 3.764 -0.599 4.706 1.00 90.25 95 GLN A N 1
ATOM 715 C CA . GLN A 1 95 ? 3.660 -1.896 4.036 1.00 90.25 95 GLN A CA 1
ATOM 716 C C . GLN A 1 95 ? 4.473 -2.950 4.777 1.00 90.25 95 GLN A C 1
ATOM 718 O O . GLN A 1 95 ? 4.004 -4.068 4.989 1.00 90.25 95 GLN A O 1
ATOM 723 N N . MET A 1 96 ? 5.673 -2.577 5.225 1.00 90.88 96 MET A N 1
ATOM 724 C CA . MET A 1 96 ? 6.526 -3.462 6.006 1.00 90.88 96 MET A CA 1
ATOM 725 C C . MET A 1 96 ? 5.866 -3.841 7.340 1.00 90.88 96 MET A C 1
ATOM 727 O O . MET A 1 96 ? 5.880 -5.005 7.737 1.00 90.88 96 MET A O 1
ATOM 731 N N . ARG A 1 97 ? 5.225 -2.886 8.024 1.00 91.06 97 ARG A N 1
ATOM 732 C CA . ARG A 1 97 ? 4.516 -3.168 9.277 1.00 91.06 97 ARG A CA 1
ATOM 733 C C . ARG A 1 97 ? 3.285 -4.046 9.062 1.00 91.06 97 ARG A C 1
ATOM 735 O O . ARG A 1 97 ? 3.072 -4.968 9.845 1.00 91.06 97 ARG A O 1
ATOM 742 N N . ALA A 1 98 ? 2.534 -3.813 7.989 1.00 91.38 98 ALA A N 1
ATOM 743 C CA . ALA A 1 98 ? 1.423 -4.678 7.607 1.00 91.38 98 ALA A CA 1
ATOM 744 C C . ALA A 1 98 ? 1.882 -6.120 7.326 1.00 91.38 98 ALA A C 1
ATOM 746 O O . ALA A 1 98 ? 1.231 -7.067 7.765 1.00 91.38 98 ALA A O 1
ATOM 747 N N . LEU A 1 99 ? 3.024 -6.299 6.651 1.00 91.12 99 LEU A N 1
ATOM 748 C CA . LEU A 1 99 ? 3.637 -7.615 6.432 1.00 91.12 99 LEU A CA 1
ATOM 749 C C . LEU A 1 99 ? 3.969 -8.319 7.756 1.00 91.12 99 LEU A C 1
ATOM 751 O O . LEU A 1 99 ? 3.631 -9.490 7.919 1.00 91.12 99 LEU A O 1
ATOM 755 N N . TYR A 1 100 ? 4.573 -7.611 8.717 1.00 91.38 100 TYR A N 1
ATOM 756 C CA . TYR A 1 100 ? 4.873 -8.177 10.039 1.00 91.38 100 TYR A CA 1
ATOM 757 C C . TYR A 1 100 ? 3.620 -8.591 10.817 1.00 91.38 100 TYR A C 1
ATOM 759 O O . TYR A 1 100 ? 3.642 -9.603 11.514 1.00 91.38 100 TYR A O 1
ATOM 767 N N . ASP A 1 101 ? 2.523 -7.852 10.658 1.00 91.19 101 ASP A N 1
ATOM 768 C CA . ASP A 1 101 ? 1.228 -8.177 11.265 1.00 91.19 101 ASP A CA 1
ATOM 769 C C . ASP A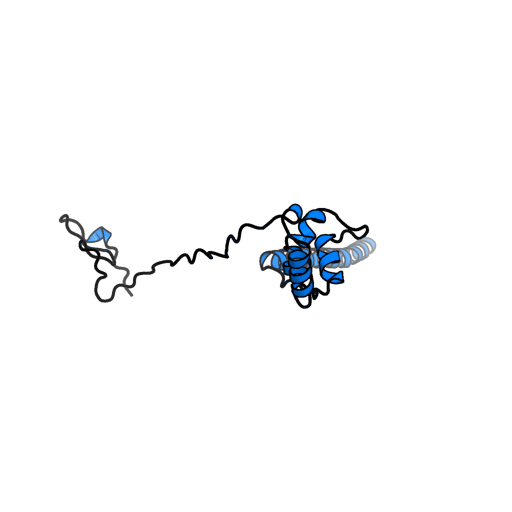 1 101 ? 0.467 -9.286 10.489 1.00 91.19 101 ASP A C 1
ATOM 771 O O . ASP A 1 101 ? -0.639 -9.676 10.864 1.00 91.19 101 ASP A O 1
ATOM 775 N N . GLY A 1 102 ? 1.076 -9.865 9.444 1.00 89.38 102 GLY A N 1
ATOM 776 C CA . GLY A 1 102 ? 0.576 -11.050 8.741 1.00 89.38 102 GLY A CA 1
ATOM 777 C C . GLY A 1 102 ? -0.213 -10.764 7.463 1.00 89.38 102 GLY A C 1
ATOM 778 O O . GLY A 1 102 ? -0.954 -11.640 7.002 1.00 89.38 102 GLY A O 1
ATOM 779 N N . ALA A 1 103 ? -0.079 -9.566 6.889 1.00 91.19 103 ALA A N 1
ATOM 780 C CA . ALA A 1 103 ? -0.595 -9.278 5.557 1.00 91.19 103 ALA A CA 1
ATOM 781 C C . ALA A 1 103 ? 0.129 -10.120 4.495 1.00 91.19 103 ALA A C 1
ATO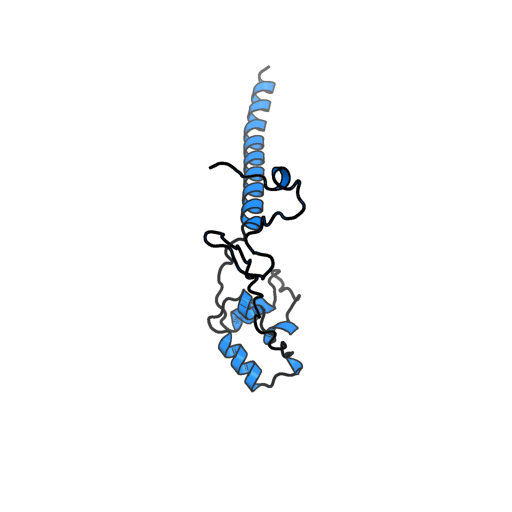M 783 O O . ALA A 1 103 ? 1.327 -10.391 4.584 1.00 91.19 103 ALA A O 1
ATOM 784 N N . THR A 1 104 ? -0.594 -10.521 3.456 1.00 89.81 104 THR A N 1
ATOM 785 C CA . THR A 1 104 ? -0.050 -11.316 2.352 1.00 89.81 104 THR A CA 1
ATOM 786 C C . THR A 1 104 ? 0.368 -10.418 1.204 1.00 89.81 104 THR A C 1
ATOM 788 O O . THR A 1 104 ? -0.408 -9.565 0.759 1.00 89.81 104 THR A O 1
ATOM 791 N N . TYR A 1 105 ? 1.574 -10.637 0.682 1.00 83.19 105 TYR A N 1
ATOM 792 C CA . TYR A 1 105 ? 2.016 -9.973 -0.534 1.00 83.19 105 TYR A CA 1
ATOM 793 C C . TYR A 1 105 ? 1.179 -10.465 -1.718 1.00 83.19 105 TYR A C 1
ATOM 795 O O . TYR A 1 105 ? 1.319 -11.597 -2.174 1.00 83.19 105 TYR A O 1
ATOM 803 N N . THR A 1 106 ? 0.290 -9.611 -2.206 1.00 75.12 106 THR A N 1
ATOM 804 C CA . THR A 1 106 ? -0.374 -9.798 -3.494 1.00 75.12 106 THR A CA 1
ATOM 805 C C . THR A 1 106 ? 0.358 -8.942 -4.515 1.00 75.12 106 THR A C 1
ATOM 807 O O . THR A 1 106 ? 0.359 -7.718 -4.342 1.00 75.12 106 THR A O 1
ATOM 810 N N . PRO A 1 107 ? 0.968 -9.534 -5.554 1.00 65.00 107 PRO A N 1
ATOM 811 C CA . PRO A 1 107 ? 1.516 -8.752 -6.649 1.00 65.00 107 PRO A CA 1
ATOM 812 C C . PRO A 1 107 ? 0.382 -7.930 -7.265 1.00 65.00 107 PRO A C 1
ATOM 814 O O . PRO A 1 107 ? -0.666 -8.469 -7.620 1.00 65.00 107 PRO A O 1
ATOM 817 N N . THR A 1 108 ? 0.566 -6.614 -7.325 1.00 64.62 108 THR A N 1
ATOM 818 C CA . THR A 1 108 ? -0.368 -5.723 -8.010 1.00 64.62 108 THR A CA 1
ATOM 819 C C . THR A 1 108 ? -0.388 -6.113 -9.480 1.00 64.62 108 THR A C 1
ATOM 821 O O . THR A 1 108 ? 0.669 -6.170 -10.109 1.00 64.62 108 THR A O 1
ATOM 824 N N . GLU A 1 109 ? -1.567 -6.397 -10.033 1.00 61.44 109 GLU A N 1
ATOM 825 C CA . GLU A 1 109 ? -1.688 -6.523 -11.482 1.00 61.44 109 GLU A CA 1
ATOM 826 C C . GLU A 1 109 ? -1.295 -5.179 -12.107 1.00 61.44 109 GLU A C 1
ATOM 828 O O . GLU A 1 109 ? -1.841 -4.145 -11.706 1.00 61.44 109 GLU A O 1
ATOM 833 N N . PRO A 1 110 ? -0.326 -5.164 -13.037 1.00 63.16 110 PRO A N 1
ATOM 834 C CA . PRO A 1 110 ? 0.156 -3.926 -13.616 1.00 63.16 110 PRO A CA 1
ATOM 835 C C . PRO A 1 110 ? -0.993 -3.233 -14.341 1.00 63.16 110 PRO A C 1
ATOM 837 O O . PRO A 1 110 ? -1.730 -3.835 -15.132 1.00 63.16 110 PRO A O 1
ATOM 840 N N . THR A 1 111 ? -1.152 -1.945 -14.069 1.00 72.19 111 THR A N 1
ATOM 841 C CA . THR A 1 111 ? -2.157 -1.140 -14.752 1.00 72.19 111 THR A CA 1
ATOM 842 C C . THR A 1 111 ? -1.847 -1.074 -16.250 1.00 72.19 111 THR A C 1
ATOM 844 O O . THR A 1 111 ? -0.711 -1.238 -16.701 1.00 72.19 111 THR A O 1
ATOM 847 N N . ARG A 1 11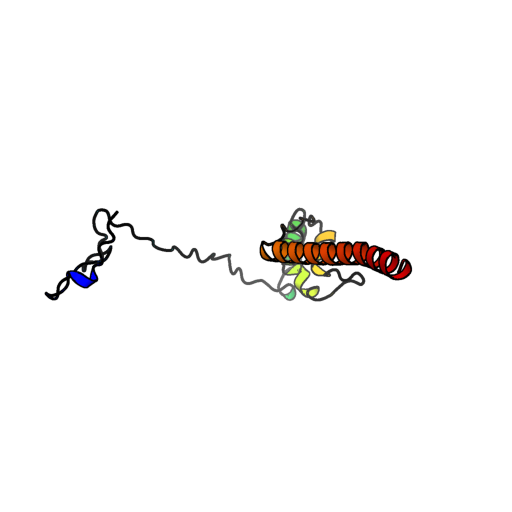2 ? -2.868 -0.803 -17.072 1.00 72.06 112 ARG A N 1
ATOM 848 C CA . ARG A 1 112 ? -2.701 -0.710 -18.534 1.00 72.06 112 ARG A CA 1
ATOM 849 C C . ARG A 1 112 ? -1.643 0.325 -18.941 1.00 72.06 112 ARG A C 1
ATOM 851 O O . ARG A 1 112 ? -1.010 0.169 -19.984 1.00 72.06 112 ARG A O 1
ATOM 858 N N . GLU A 1 113 ? -1.474 1.377 -18.147 1.00 70.50 113 GLU A N 1
ATOM 859 C CA . GLU A 1 113 ? -0.473 2.422 -18.368 1.00 70.50 113 GLU A CA 1
ATOM 860 C C . GLU A 1 113 ? 0.936 1.945 -18.010 1.00 70.50 113 GLU A C 1
ATOM 862 O O . GLU A 1 113 ? 1.847 2.111 -18.821 1.00 70.50 113 GLU A O 1
ATOM 867 N N . GLU A 1 114 ? 1.107 1.256 -16.880 1.00 70.81 114 GLU A N 1
ATOM 868 C CA . GLU A 1 114 ? 2.383 0.641 -16.488 1.00 70.81 114 GLU A CA 1
ATOM 869 C C . GLU A 1 114 ? 2.833 -0.425 -17.496 1.00 70.81 114 GLU A C 1
ATOM 871 O O . GLU A 1 114 ? 4.003 -0.455 -17.877 1.00 70.81 114 GLU A O 1
ATOM 876 N N . CYS A 1 115 ? 1.904 -1.226 -18.028 1.00 74.31 115 CYS A N 1
ATOM 877 C CA . CYS A 1 115 ? 2.189 -2.176 -19.109 1.00 74.31 115 CYS A CA 1
ATOM 878 C C . CYS A 1 115 ? 2.699 -1.483 -20.382 1.00 74.31 115 CYS A C 1
ATOM 880 O O . CYS A 1 115 ? 3.617 -1.976 -21.037 1.00 74.31 115 CYS A O 1
ATOM 882 N N . ARG A 1 116 ? 2.123 -0.329 -20.746 1.00 76.62 116 ARG A N 1
ATOM 883 C CA . ARG A 1 116 ? 2.575 0.449 -21.913 1.00 76.62 116 ARG A CA 1
ATOM 884 C C . ARG A 1 116 ? 3.951 1.063 -21.681 1.00 76.62 116 ARG A C 1
ATOM 886 O O . ARG A 1 116 ? 4.774 1.045 -22.592 1.00 76.62 116 ARG A O 1
ATOM 893 N N . ALA A 1 117 ? 4.201 1.584 -20.482 1.00 77.31 117 ALA A N 1
ATOM 894 C CA . ALA A 1 117 ? 5.497 2.143 -20.116 1.00 77.31 117 ALA A CA 1
ATOM 895 C C . ALA A 1 117 ? 6.596 1.067 -20.108 1.00 77.31 117 ALA A C 1
ATOM 897 O O . ALA A 1 117 ? 7.678 1.297 -20.648 1.00 77.31 117 ALA A O 1
ATOM 898 N N . ALA A 1 118 ? 6.301 -0.122 -19.572 1.00 80.56 118 ALA A N 1
ATOM 899 C CA . ALA A 1 118 ? 7.207 -1.267 -19.607 1.00 80.56 118 ALA A CA 1
ATOM 900 C C . ALA A 1 118 ? 7.517 -1.697 -21.050 1.00 80.56 118 ALA A C 1
ATOM 902 O O . ALA A 1 118 ? 8.685 -1.773 -21.422 1.00 80.56 118 ALA A O 1
ATOM 903 N N . ALA A 1 119 ? 6.493 -1.846 -21.899 1.00 82.31 119 ALA A N 1
ATOM 904 C CA . ALA A 1 119 ? 6.682 -2.200 -23.307 1.00 82.31 119 ALA A CA 1
ATOM 905 C C . ALA A 1 119 ? 7.521 -1.162 -24.078 1.00 82.31 119 ALA A C 1
ATOM 907 O O . ALA A 1 119 ? 8.378 -1.526 -24.881 1.00 82.31 119 ALA A O 1
ATOM 908 N N . ALA A 1 120 ? 7.314 0.135 -23.822 1.00 84.00 120 ALA A N 1
ATOM 909 C CA . ALA A 1 120 ? 8.117 1.196 -24.432 1.00 84.00 120 ALA A CA 1
ATOM 910 C C . ALA A 1 120 ? 9.587 1.140 -23.983 1.00 84.00 120 ALA A C 1
ATOM 912 O O . ALA A 1 120 ? 10.496 1.322 -24.796 1.00 84.00 120 ALA A O 1
ATOM 913 N N . ARG A 1 121 ? 9.826 0.855 -22.697 1.00 81.38 121 ARG A N 1
ATOM 914 C CA . ARG A 1 121 ? 11.172 0.689 -22.140 1.00 81.38 121 ARG A CA 1
ATOM 915 C C . ARG A 1 121 ? 11.893 -0.504 -22.762 1.00 81.38 121 ARG A C 1
ATOM 917 O O . ARG A 1 121 ? 13.047 -0.367 -23.161 1.00 81.38 121 ARG A O 1
ATOM 924 N N . ASP A 1 122 ? 11.215 -1.639 -22.872 1.00 86.38 122 ASP A N 1
ATOM 925 C CA . ASP A 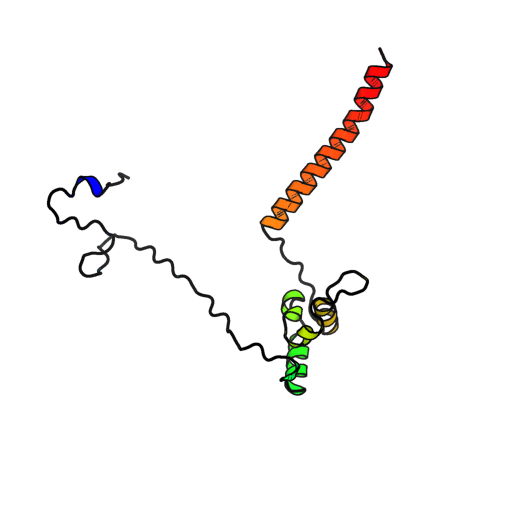1 122 ? 11.788 -2.859 -23.442 1.00 86.38 122 ASP A CA 1
ATOM 926 C C . ASP A 1 122 ? 12.142 -2.666 -24.918 1.00 86.38 122 ASP A C 1
ATOM 928 O O . ASP A 1 122 ? 13.247 -3.011 -25.336 1.00 86.38 122 ASP A O 1
ATOM 932 N N . HIS A 1 123 ? 11.271 -1.993 -25.675 1.00 84.12 123 HIS A N 1
ATOM 933 C CA . HIS A 1 123 ? 11.542 -1.633 -27.065 1.00 84.12 123 HIS A CA 1
ATOM 934 C C . HIS A 1 123 ? 12.772 -0.717 -27.205 1.00 84.12 123 HIS A C 1
ATOM 936 O O . HIS A 1 123 ? 13.601 -0.920 -28.089 1.00 84.12 123 HIS A O 1
ATOM 942 N N . MET A 1 124 ? 12.951 0.265 -26.314 1.00 86.00 124 MET A N 1
ATOM 943 C CA . MET A 1 124 ? 14.167 1.093 -26.303 1.00 86.00 124 MET A CA 1
ATOM 944 C C . MET A 1 124 ? 15.432 0.284 -25.984 1.00 86.00 124 MET A C 1
ATOM 946 O O . MET A 1 124 ? 16.479 0.514 -26.589 1.00 86.00 124 MET A O 1
ATOM 950 N N . ILE A 1 125 ? 15.360 -0.655 -25.036 1.00 87.06 125 ILE A N 1
ATOM 951 C CA . ILE A 1 125 ? 16.496 -1.522 -24.687 1.00 87.06 125 ILE A CA 1
ATOM 952 C C . ILE A 1 125 ? 16.869 -2.410 -25.876 1.00 87.06 125 ILE A C 1
ATOM 954 O O . ILE A 1 125 ? 18.055 -2.587 -26.161 1.00 87.06 125 ILE A O 1
ATOM 958 N N . GLU A 1 126 ? 15.875 -2.954 -26.572 1.00 83.75 126 GLU A N 1
ATOM 959 C CA . GLU A 1 126 ? 16.077 -3.771 -27.766 1.00 83.75 126 GLU A CA 1
ATOM 960 C C . GLU A 1 126 ? 16.742 -2.964 -28.889 1.00 83.75 126 GLU A C 1
ATOM 962 O O . GLU A 1 126 ? 17.788 -3.374 -29.392 1.00 83.75 126 GLU A O 1
ATOM 967 N N . GLN A 1 127 ? 16.251 -1.752 -29.171 1.00 81.25 127 GLN A N 1
ATOM 968 C CA . GLN A 1 127 ? 16.875 -0.838 -30.136 1.00 81.25 127 GLN A CA 1
ATOM 969 C C . GLN A 1 127 ? 18.333 -0.510 -29.789 1.00 81.25 127 GLN A C 1
ATOM 971 O O . GLN A 1 127 ? 19.199 -0.524 -30.665 1.00 81.25 127 GLN A O 1
ATOM 976 N N . MET A 1 128 ? 18.629 -0.249 -28.513 1.00 79.19 128 MET A N 1
ATOM 977 C CA . MET A 1 128 ? 19.997 0.015 -28.053 1.00 79.19 128 MET A CA 1
ATOM 978 C C . MET A 1 128 ? 20.901 -1.213 -28.206 1.00 79.19 128 MET A C 1
ATOM 980 O O . MET A 1 128 ? 22.058 -1.088 -28.612 1.00 79.19 128 MET A O 1
ATOM 984 N N . ARG A 1 129 ? 20.385 -2.411 -27.906 1.00 79.31 129 ARG A N 1
ATOM 985 C CA . ARG A 1 129 ? 21.120 -3.669 -28.095 1.00 79.31 129 ARG A CA 1
ATOM 986 C C . ARG A 1 129 ? 21.420 -3.925 -29.565 1.00 79.31 129 ARG A C 1
ATOM 988 O O . ARG A 1 129 ? 22.533 -4.340 -29.879 1.00 79.31 129 ARG A O 1
ATOM 995 N N . ASP A 1 130 ? 20.470 -3.674 -30.453 1.00 76.25 130 ASP A N 1
ATOM 996 C CA . ASP A 1 130 ? 20.670 -3.889 -31.885 1.00 76.25 130 ASP A CA 1
ATOM 997 C C . ASP A 1 130 ? 21.616 -2.852 -32.495 1.00 76.25 130 ASP A C 1
ATOM 999 O O . ASP A 1 130 ? 22.514 -3.223 -33.251 1.00 76.25 130 ASP A O 1
ATOM 1003 N N . ALA A 1 131 ? 21.534 -1.587 -32.075 1.00 69.75 131 ALA A N 1
ATOM 1004 C CA . ALA A 1 131 ? 22.514 -0.566 -32.447 1.00 69.75 131 ALA A CA 1
ATOM 1005 C C . ALA A 1 131 ? 23.945 -0.952 -32.017 1.00 69.75 131 ALA A C 1
ATOM 1007 O O . ALA A 1 131 ? 24.889 -0.827 -32.801 1.00 69.75 131 ALA A O 1
ATOM 1008 N N . HIS A 1 132 ? 24.106 -1.507 -30.811 1.00 64.88 132 HIS A N 1
ATOM 1009 C CA . HIS A 1 132 ? 25.398 -2.005 -30.328 1.00 64.88 132 HIS A CA 1
ATOM 1010 C C . HIS A 1 132 ? 25.927 -3.226 -31.093 1.00 64.88 132 HIS A C 1
ATOM 1012 O O . HIS A 1 132 ? 27.141 -3.403 -31.158 1.00 64.88 132 HIS A O 1
ATOM 1018 N N . LYS A 1 133 ? 25.063 -4.060 -31.685 1.00 65.00 133 LYS A N 1
ATOM 1019 C CA . LYS A 1 133 ? 25.493 -5.177 -32.551 1.00 65.00 133 LYS A CA 1
ATOM 1020 C C . LYS A 1 133 ? 25.933 -4.704 -33.939 1.00 65.00 133 LYS A C 1
ATOM 1022 O O . LYS A 1 133 ? 26.772 -5.352 -34.557 1.00 65.00 133 LYS A O 1
ATOM 1027 N N . ILE A 1 134 ? 25.381 -3.593 -34.429 1.00 57.78 134 ILE A N 1
ATOM 1028 C CA . ILE A 1 134 ? 25.679 -3.046 -35.762 1.00 57.78 134 ILE A CA 1
ATOM 1029 C C . ILE A 1 134 ? 26.958 -2.190 -35.750 1.00 57.78 134 ILE A C 1
ATOM 1031 O O . ILE A 1 134 ? 27.724 -2.227 -36.712 1.00 57.78 134 ILE A O 1
ATOM 1035 N N . ALA A 1 135 ? 27.244 -1.480 -34.653 1.00 55.75 135 ALA A N 1
ATOM 1036 C CA . ALA A 1 135 ? 28.457 -0.667 -34.499 1.00 55.75 135 ALA A CA 1
ATOM 1037 C C . ALA A 1 135 ? 29.786 -1.407 -34.818 1.00 55.75 135 ALA A C 1
ATOM 1039 O O . ALA A 1 135 ? 30.554 -0.894 -35.635 1.00 55.75 135 ALA A O 1
ATOM 1040 N N . PRO A 1 136 ? 30.059 -2.626 -34.304 1.00 54.03 136 PRO A N 1
ATOM 1041 C CA . PRO A 1 136 ? 31.296 -3.346 -34.628 1.00 54.03 136 PRO A CA 1
ATOM 1042 C C . PRO A 1 136 ? 31.328 -3.902 -36.062 1.00 54.03 136 PRO A C 1
ATOM 1044 O O . PRO A 1 136 ? 32.403 -4.199 -36.582 1.00 54.03 136 PRO A O 1
ATOM 1047 N N . ALA A 1 137 ? 30.177 -4.037 -36.732 1.00 51.31 137 ALA A N 1
ATOM 1048 C CA . ALA A 1 137 ? 30.126 -4.485 -38.124 1.00 51.31 137 ALA A CA 1
ATOM 1049 C C . ALA A 1 137 ? 30.533 -3.369 -39.101 1.00 51.31 137 ALA A C 1
ATOM 1051 O O . ALA A 1 137 ? 31.165 -3.655 -40.116 1.00 51.31 137 ALA A O 1
ATOM 1052 N N . MET A 1 138 ? 30.226 -2.106 -38.781 1.00 52.88 138 MET A N 1
ATOM 1053 C CA . MET A 1 138 ? 30.582 -0.960 -39.627 1.00 52.88 138 MET A CA 1
ATOM 1054 C C . MET A 1 138 ? 32.066 -0.572 -39.518 1.00 52.88 138 MET A C 1
ATOM 1056 O O . MET A 1 138 ? 32.678 -0.216 -40.529 1.00 52.88 138 MET A O 1
ATOM 1060 N N . GLU A 1 139 ? 32.676 -0.702 -38.334 1.00 50.47 139 GLU A N 1
ATOM 1061 C CA . GLU A 1 139 ? 34.123 -0.489 -38.151 1.00 50.47 139 GLU A CA 1
ATOM 1062 C C . GLU A 1 139 ? 34.965 -1.541 -38.895 1.00 50.47 139 GLU A C 1
ATOM 1064 O O . GLU A 1 139 ? 35.978 -1.203 -39.508 1.00 50.47 139 GLU A O 1
ATOM 1069 N N . ALA A 1 140 ? 34.516 -2.801 -38.936 1.00 52.34 140 ALA A N 1
ATOM 1070 C CA . ALA A 1 140 ? 35.211 -3.871 -39.657 1.00 52.34 140 ALA A CA 1
ATOM 1071 C C . ALA A 1 140 ? 35.181 -3.705 -41.191 1.00 52.34 140 ALA A C 1
ATOM 1073 O O . ALA A 1 140 ? 36.106 -4.147 -41.876 1.00 52.34 140 ALA A O 1
ATOM 1074 N N . THR A 1 141 ? 34.145 -3.067 -41.747 1.00 52.03 141 THR A N 1
ATOM 1075 C CA . THR A 1 141 ? 34.080 -2.731 -43.181 1.00 52.03 141 THR A CA 1
ATOM 1076 C C . THR A 1 141 ? 34.916 -1.507 -43.551 1.00 52.03 141 THR A C 1
ATOM 1078 O O . THR A 1 141 ? 35.525 -1.510 -44.616 1.00 52.03 141 THR A O 1
ATOM 1081 N N . ASN A 1 142 ? 35.013 -0.500 -42.674 1.00 50.50 142 ASN A N 1
ATOM 1082 C CA . ASN A 1 142 ? 35.838 0.690 -42.925 1.00 50.50 142 ASN A CA 1
ATOM 1083 C C . ASN A 1 142 ? 37.346 0.435 -42.765 1.00 50.50 142 ASN A C 1
ATOM 1085 O O . ASN A 1 142 ? 38.136 1.142 -43.374 1.00 50.50 142 ASN A O 1
ATOM 1089 N N . ALA A 1 143 ? 37.761 -0.577 -41.998 1.00 50.81 143 ALA A N 1
ATOM 1090 C CA . ALA A 1 143 ? 39.170 -0.977 -41.882 1.00 50.81 143 ALA A CA 1
ATOM 1091 C C . ALA A 1 143 ? 39.670 -1.871 -43.042 1.00 50.81 143 ALA A C 1
ATOM 1093 O O . ALA A 1 143 ? 40.825 -2.295 -43.043 1.00 50.81 143 ALA A O 1
ATOM 1094 N N . ARG A 1 144 ? 38.791 -2.217 -43.995 1.00 47.78 144 ARG A N 1
ATOM 1095 C CA . ARG A 1 144 ? 39.078 -3.084 -45.154 1.00 47.78 144 ARG A CA 1
ATOM 1096 C C . ARG A 1 144 ? 39.048 -2.354 -46.506 1.00 47.78 144 ARG A C 1
ATOM 1098 O O . ARG A 1 144 ? 39.199 -3.019 -47.531 1.00 47.78 144 ARG A O 1
ATOM 1105 N N . MET A 1 145 ? 38.861 -1.033 -46.498 1.00 43.47 145 MET A N 1
ATOM 1106 C CA . MET A 1 145 ? 39.157 -0.124 -47.617 1.00 43.47 145 MET A CA 1
ATOM 1107 C C . MET A 1 145 ? 40.490 0.574 -47.365 1.00 43.47 145 MET A C 1
ATOM 1109 O O . MET A 1 145 ? 41.188 0.834 -48.367 1.00 43.47 145 MET A O 1
#

Solvent-accessible surface area (backbone atoms only — not comparable to full-atom values): 9074 Å² total; per-residue (Å²): 132,86,83,82,64,66,85,78,77,56,86,78,87,78,68,89,83,58,56,46,49,101,84,73,47,70,42,91,93,50,84,83,86,77,81,76,75,75,74,79,76,68,73,81,65,73,79,67,52,54,92,77,54,49,74,68,56,53,49,54,52,47,62,60,24,46,73,27,44,20,77,64,40,29,69,36,51,88,28,56,90,30,61,93,40,62,42,99,86,69,47,51,37,20,41,55,52,23,40,74,51,41,19,37,87,62,83,76,78,74,49,77,64,57,51,50,52,50,52,54,52,52,52,51,52,51,52,53,54,51,52,62,62,48,54,65,55,55,54,60,56,65,75,72,113

Sequence (145 aa):
MPTFNCNQSCRSGRCSCGAVDDRGVVRDGAALRVGVMFMDHANHAERKPLAMMTDSEIRTMRDSVRGMPVLKAAALPIYDQFRGILDDNGTPMEQMRALYDGATYTPTEPTREECRAAAARDHMIEQMRDAHKIAPAMEATNARM

Mean predicted aligned error: 19.06 Å

pLDDT: mean 72.03, std 16.42, range [37.19, 91.38]

Secondary structure (DSSP, 8-state):
-----GGGS-SSS----SSB-TTSPBPTTPPP-----------------GGGS-HHHHHHHHHHHTTSBHHHHTTSGGGGGGTTPBPTTS-BHHHHHHHHTT-B-PPPPPPHHHHHHHHHHHHHHHHHHHHHHHHHHHHHHHTT-

Radius of gyration: 30.74 Å; Cα contacts (8 Å, |Δi|>4): 93; chains: 1; bounding box: 84×37×70 Å

Nearest PDB structures (foldseek):
  8snb-assembly1_2L  TM=2.411E-01  e=8.739E+00  Strongylocentrotus purpuratus

Organism: NCBI:txid147266